Protein AF-J4KSQ1-F1 (afdb_monomer)

Structure (mmCIF, N/CA/C/O backbone):
data_AF-J4KSQ1-F1
#
_entry.id   AF-J4KSQ1-F1
#
loop_
_atom_site.group_PDB
_atom_site.id
_atom_site.type_symbol
_atom_site.label_atom_id
_atom_site.label_alt_id
_atom_site.label_comp_id
_atom_site.label_asym_id
_atom_site.label_entity_id
_atom_site.label_seq_id
_atom_site.pdbx_PDB_ins_code
_atom_site.Cartn_x
_atom_site.Cartn_y
_atom_site.Cartn_z
_atom_site.occupancy
_atom_site.B_iso_or_equiv
_atom_site.auth_seq_id
_atom_site.auth_comp_id
_atom_site.auth_asym_id
_atom_site.auth_atom_id
_atom_site.pdbx_PDB_model_num
ATOM 1 N N . MET A 1 1 ? -28.821 15.556 4.657 1.00 35.50 1 MET A N 1
ATOM 2 C CA . MET A 1 1 ? -29.021 14.139 4.273 1.00 35.50 1 MET A CA 1
ATOM 3 C C . MET A 1 1 ? -28.058 13.296 5.105 1.00 35.50 1 MET A C 1
ATOM 5 O O . MET A 1 1 ? -26.963 13.765 5.372 1.00 35.50 1 MET A O 1
ATOM 9 N N . LEU A 1 2 ? -28.521 12.180 5.668 1.00 35.31 2 LEU A N 1
ATOM 10 C CA . LEU A 1 2 ? -28.063 11.602 6.943 1.00 35.31 2 LEU A CA 1
ATOM 11 C C . LEU A 1 2 ? -26.615 11.058 6.985 1.00 35.31 2 LEU A C 1
ATOM 13 O O . LEU A 1 2 ? -26.366 9.937 6.563 1.00 35.31 2 LEU A O 1
ATOM 17 N N . LEU A 1 3 ? -25.721 11.775 7.676 1.00 42.44 3 LEU A N 1
ATOM 18 C CA . LEU A 1 3 ? -24.474 11.270 8.286 1.00 42.44 3 LEU A CA 1
ATOM 19 C C . LEU A 1 3 ? -24.761 10.379 9.522 1.00 42.44 3 LEU A C 1
ATOM 21 O O . LEU A 1 3 ? -24.215 10.589 10.604 1.00 42.44 3 LEU A O 1
ATOM 25 N N . LYS A 1 4 ? -25.682 9.413 9.422 1.00 52.22 4 LYS A N 1
ATOM 26 C CA . LYS A 1 4 ? -25.950 8.452 10.507 1.00 52.22 4 LYS A CA 1
ATOM 27 C C . LYS A 1 4 ? -25.225 7.141 10.212 1.00 52.22 4 LYS A C 1
ATOM 29 O O . LYS A 1 4 ? -25.824 6.315 9.533 1.00 52.22 4 LYS A O 1
ATOM 34 N N . LYS A 1 5 ? -24.009 6.950 10.751 1.00 56.16 5 LYS A N 1
ATOM 35 C CA . LYS A 1 5 ? -23.556 5.672 11.364 1.00 56.16 5 LYS A CA 1
ATOM 36 C C . LYS A 1 5 ? -22.081 5.582 11.758 1.00 56.16 5 LYS A C 1
ATOM 38 O O . LYS A 1 5 ? -21.766 4.707 12.558 1.00 56.16 5 LYS A O 1
ATOM 43 N N . ILE A 1 6 ? -21.209 6.498 11.341 1.00 59.78 6 ILE A N 1
ATOM 44 C CA . ILE A 1 6 ? -19.854 6.505 11.902 1.00 59.78 6 ILE A CA 1
ATOM 45 C C . ILE A 1 6 ? -19.971 6.905 13.377 1.00 59.78 6 ILE A C 1
ATOM 47 O O . ILE A 1 6 ? -20.384 8.024 13.699 1.00 59.78 6 ILE A O 1
ATOM 51 N N . ASN A 1 7 ? -19.575 6.020 14.295 1.00 73.69 7 ASN A N 1
ATOM 52 C CA . ASN A 1 7 ? -19.207 6.435 15.645 1.00 73.69 7 ASN A CA 1
ATOM 53 C C . ASN A 1 7 ? -17.901 7.235 15.534 1.00 73.69 7 ASN A C 1
ATOM 55 O O . ASN A 1 7 ? -16.810 6.720 15.764 1.00 73.69 7 ASN A O 1
ATOM 59 N N . PHE A 1 8 ? -18.025 8.482 15.076 1.00 80.38 8 PHE A N 1
ATOM 60 C CA . PHE A 1 8 ? -16.929 9.320 14.591 1.00 80.38 8 PHE A CA 1
ATOM 61 C C . PHE A 1 8 ? -15.832 9.496 15.637 1.00 80.38 8 PHE A C 1
ATOM 63 O O . PHE A 1 8 ? -14.647 9.454 15.321 1.00 80.38 8 PHE A O 1
ATOM 70 N N . LYS A 1 9 ? -16.229 9.580 16.911 1.00 88.06 9 LYS A N 1
ATOM 71 C CA . LYS A 1 9 ? -15.299 9.609 18.038 1.00 88.06 9 LYS A CA 1
ATOM 72 C C . LYS A 1 9 ? -14.427 8.353 18.080 1.00 88.06 9 LYS A C 1
ATOM 74 O O . LYS A 1 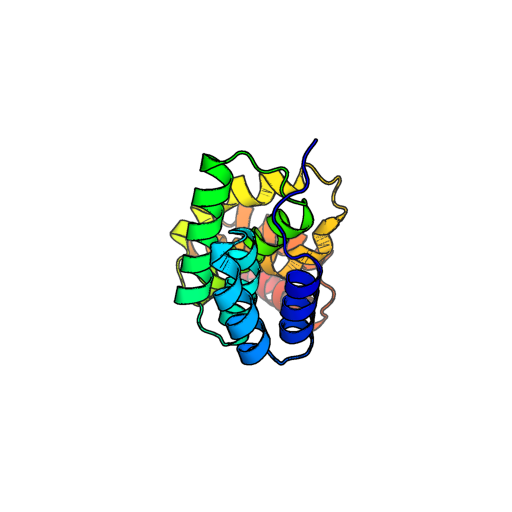9 ? -13.213 8.462 18.201 1.00 88.06 9 LYS A O 1
ATOM 79 N N . THR A 1 10 ? -15.038 7.179 17.953 1.00 91.88 10 THR A N 1
ATOM 80 C CA . THR A 1 10 ? -14.326 5.899 17.970 1.00 91.88 10 THR A CA 1
ATOM 81 C C . THR A 1 10 ? -13.504 5.669 16.706 1.00 91.88 10 THR A C 1
ATOM 83 O O . THR A 1 10 ? -12.420 5.105 16.798 1.00 91.88 10 THR A O 1
ATOM 86 N N . PHE A 1 11 ? -13.964 6.148 15.549 1.00 91.38 11 PHE A N 1
ATOM 87 C CA . PHE A 1 11 ? -13.172 6.120 14.319 1.00 91.38 11 PHE A CA 1
ATOM 88 C C . PHE A 1 11 ? -11.881 6.936 14.474 1.00 91.38 11 PHE A C 1
ATOM 90 O O . PHE A 1 11 ? -10.795 6.415 14.243 1.00 91.38 11 PHE A O 1
ATOM 97 N N . ILE A 1 12 ? -11.987 8.178 14.961 1.00 92.25 12 ILE A N 1
ATOM 98 C CA . ILE A 1 12 ? -10.826 9.043 15.232 1.00 92.25 12 ILE A CA 1
ATOM 99 C C . ILE A 1 12 ? -9.896 8.424 16.278 1.00 92.25 12 ILE A C 1
ATOM 101 O O . ILE A 1 12 ? -8.678 8.518 16.160 1.00 92.25 12 ILE A O 1
ATOM 105 N N . GLU A 1 13 ? -10.450 7.823 17.328 1.00 95.56 13 GLU A N 1
ATOM 106 C CA . GLU A 1 13 ? -9.656 7.186 18.377 1.00 95.56 13 GLU A CA 1
ATOM 107 C C . GLU A 1 13 ? -8.878 5.974 17.849 1.00 95.56 13 GLU A C 1
ATOM 109 O O . GLU A 1 13 ? -7.684 5.849 18.124 1.00 95.56 13 GLU A O 1
ATOM 114 N N . ALA A 1 14 ? -9.520 5.126 17.041 1.00 96.25 14 ALA A N 1
ATOM 1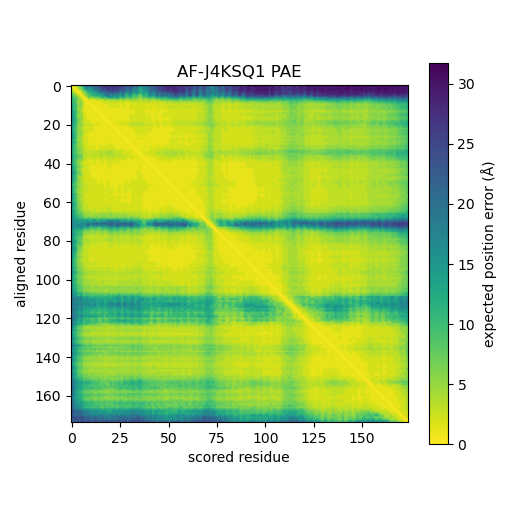15 C CA . ALA A 1 14 ? -8.865 3.993 16.395 1.00 96.25 14 ALA A CA 1
ATOM 116 C C . ALA A 1 14 ? -7.762 4.462 15.432 1.00 96.25 14 ALA A C 1
ATOM 118 O O . ALA A 1 14 ? -6.630 3.990 15.538 1.00 96.25 14 ALA A O 1
ATOM 119 N N . ASP A 1 15 ? -8.055 5.440 14.570 1.00 94.81 15 ASP A N 1
ATOM 120 C CA . ASP A 1 15 ? -7.081 6.051 13.655 1.00 94.81 15 ASP A CA 1
ATOM 121 C C . ASP A 1 15 ? -5.877 6.643 14.406 1.00 94.81 15 ASP A C 1
ATOM 123 O O . ASP A 1 15 ? -4.722 6.377 14.067 1.00 94.81 15 ASP A O 1
ATOM 127 N N . ARG A 1 16 ? -6.121 7.376 15.500 1.00 96.56 16 ARG A N 1
ATOM 128 C CA . ARG A 1 16 ? -5.055 7.930 16.346 1.00 96.56 16 ARG A CA 1
ATOM 129 C C . ARG A 1 16 ? -4.178 6.836 16.945 1.00 96.56 16 ARG A C 1
ATOM 131 O O . ARG A 1 16 ? -2.955 6.974 16.923 1.00 96.56 16 ARG A O 1
ATOM 138 N N . ASN A 1 17 ? -4.769 5.772 17.487 1.00 97.75 17 ASN A N 1
ATOM 139 C CA . ASN A 1 17 ? -4.001 4.658 18.043 1.00 97.75 17 ASN A CA 1
ATOM 140 C C . ASN A 1 17 ? -3.102 4.036 16.968 1.00 97.75 17 ASN A C 1
ATOM 142 O O . ASN A 1 17 ? -1.906 3.863 17.193 1.00 97.75 17 ASN A O 1
ATOM 146 N N . ILE A 1 18 ? -3.638 3.803 15.768 1.00 97.12 18 ILE A N 1
ATOM 147 C CA . ILE A 1 18 ? -2.873 3.255 14.644 1.00 97.12 18 ILE A CA 1
ATOM 148 C C . ILE A 1 18 ? -1.712 4.182 14.268 1.00 97.12 18 ILE A C 1
ATOM 150 O O . ILE A 1 18 ? -0.579 3.716 14.177 1.00 97.12 18 ILE A O 1
ATOM 154 N N . LYS A 1 19 ? -1.955 5.488 14.118 1.00 93.12 19 LYS A N 1
ATOM 155 C CA . LYS A 1 19 ? -0.925 6.477 13.743 1.00 93.12 19 LYS A CA 1
ATOM 156 C C . LYS A 1 19 ? 0.154 6.692 14.806 1.00 93.12 19 LYS A C 1
ATOM 158 O O . LYS A 1 19 ? 1.250 7.129 14.479 1.00 93.12 19 LYS A O 1
ATOM 163 N N . THR A 1 20 ? -0.138 6.387 16.069 1.00 96.25 20 THR A N 1
ATOM 164 C CA . THR A 1 20 ? 0.793 6.559 17.200 1.00 96.25 20 THR A CA 1
ATOM 165 C C . THR A 1 20 ? 1.509 5.265 17.602 1.00 96.25 20 THR A C 1
ATOM 167 O O . THR A 1 20 ? 2.109 5.202 18.672 1.00 96.25 20 THR A O 1
ATOM 170 N N . GLY A 1 21 ? 1.469 4.230 16.755 1.00 95.69 21 GLY A N 1
ATOM 171 C CA . GLY A 1 21 ? 2.185 2.965 16.977 1.00 95.69 21 GLY A CA 1
ATOM 172 C C . GLY A 1 21 ? 1.402 1.915 17.772 1.00 95.69 21 GLY A C 1
ATOM 173 O O . GLY A 1 21 ? 1.846 0.780 17.916 1.00 95.69 21 GLY A O 1
ATOM 174 N N . LYS A 1 22 ? 0.204 2.248 18.259 1.00 97.94 22 LYS A N 1
ATOM 175 C CA . LYS A 1 22 ? -0.676 1.340 19.009 1.00 97.94 22 LYS A CA 1
ATOM 176 C C . LYS A 1 22 ? -1.578 0.552 18.059 1.00 97.94 22 LYS A C 1
ATOM 178 O O . LYS A 1 22 ? -2.806 0.599 18.156 1.00 97.94 22 LYS A O 1
ATOM 183 N N . HIS A 1 23 ? -0.964 -0.138 17.100 1.00 97.69 23 HIS A N 1
ATOM 184 C CA . HIS A 1 23 ? -1.673 -0.772 15.986 1.00 97.69 23 HIS A CA 1
ATOM 185 C C . HIS A 1 23 ? -2.678 -1.827 16.458 1.00 97.69 23 HIS A C 1
ATOM 187 O O . HIS A 1 23 ? -3.827 -1.791 16.030 1.00 97.69 23 HIS A O 1
ATOM 193 N N . GLU A 1 24 ? -2.295 -2.692 17.401 1.00 98.38 24 GLU A N 1
ATOM 194 C CA . GLU A 1 24 ? -3.192 -3.721 17.947 1.00 98.38 24 GLU A CA 1
ATOM 195 C C . GLU A 1 24 ? -4.376 -3.123 18.724 1.00 98.38 24 GLU A C 1
ATOM 197 O O . GLU A 1 24 ? -5.515 -3.561 18.562 1.00 98.38 24 GLU A O 1
ATOM 202 N N . GLU A 1 25 ? -4.148 -2.074 19.527 1.00 98.19 25 GLU A N 1
ATOM 203 C CA . GLU A 1 25 ? -5.226 -1.376 20.250 1.00 98.19 25 GLU A CA 1
ATOM 204 C C . GLU A 1 25 ? -6.216 -0.733 19.269 1.00 98.19 25 GLU A C 1
ATOM 206 O O . GLU A 1 25 ? -7.435 -0.861 19.422 1.00 98.19 25 GLU A O 1
ATOM 211 N N . GLY A 1 26 ? -5.696 -0.051 18.245 1.00 97.94 26 GLY A N 1
ATOM 212 C CA . GLY A 1 26 ? -6.502 0.584 17.206 1.00 97.94 26 GLY A CA 1
ATOM 213 C C . GLY A 1 26 ? -7.277 -0.426 16.361 1.00 97.94 26 GLY A C 1
ATOM 214 O O . GLY A 1 26 ? -8.478 -0.248 16.154 1.00 97.94 26 GLY A O 1
ATOM 215 N N . LYS A 1 27 ? -6.634 -1.530 15.962 1.00 98.44 27 LYS A N 1
ATOM 216 C CA . LYS A 1 27 ? -7.263 -2.663 15.270 1.00 98.44 27 LYS A CA 1
ATOM 217 C C . LYS A 1 27 ? -8.396 -3.253 16.099 1.00 98.44 27 LYS A C 1
ATOM 219 O O . LYS A 1 27 ? -9.518 -3.354 15.614 1.00 98.44 27 LYS A O 1
ATOM 224 N N . ALA A 1 28 ? -8.149 -3.578 17.369 1.00 98.06 28 ALA A N 1
ATOM 225 C CA . ALA A 1 28 ? -9.168 -4.138 18.252 1.00 98.06 28 ALA A CA 1
ATOM 226 C C . ALA A 1 28 ? -10.374 -3.197 18.418 1.00 98.06 28 ALA A C 1
ATOM 228 O O . ALA A 1 28 ? -11.523 -3.653 18.458 1.00 98.06 28 ALA A O 1
ATOM 229 N N . LEU A 1 29 ? -10.130 -1.886 18.502 1.00 97.06 29 LEU A N 1
ATOM 230 C CA . 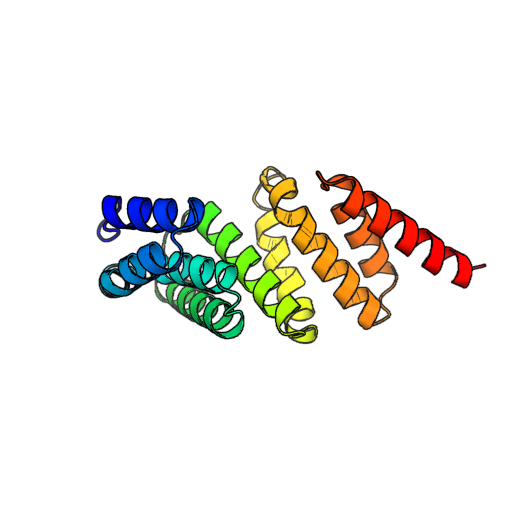LEU A 1 29 ? -11.186 -0.880 18.564 1.00 97.06 29 LEU A CA 1
ATOM 231 C C . LEU A 1 29 ? -11.979 -0.809 17.251 1.00 97.06 29 LEU A C 1
ATOM 233 O O . LEU A 1 29 ? -13.212 -0.806 17.294 1.00 97.06 29 LEU A O 1
ATOM 237 N N . ALA A 1 30 ? -11.302 -0.818 16.102 1.00 96.56 30 ALA A N 1
ATOM 238 C CA . ALA A 1 30 ? -11.934 -0.808 14.785 1.00 96.56 30 ALA A CA 1
ATOM 239 C C . ALA A 1 30 ? -12.789 -2.064 14.546 1.00 96.56 30 ALA A C 1
ATOM 241 O O . ALA A 1 30 ? -13.971 -1.952 14.218 1.00 96.56 30 ALA A O 1
ATOM 242 N N . THR A 1 31 ? -12.259 -3.255 14.837 1.00 96.94 31 THR A N 1
ATOM 243 C CA . THR A 1 31 ? -12.974 -4.534 14.688 1.00 96.94 31 THR A CA 1
ATOM 244 C C . THR A 1 31 ? -14.266 -4.576 15.500 1.00 96.94 31 THR A C 1
ATOM 246 O O . THR A 1 31 ? -15.306 -5.000 14.999 1.00 96.94 31 THR A O 1
ATOM 249 N N . LYS A 1 32 ? -14.257 -4.068 16.741 1.00 95.81 32 LYS A N 1
ATOM 250 C CA . LYS A 1 32 ? -15.469 -3.987 17.583 1.00 95.81 32 LYS A CA 1
ATOM 251 C C . LYS A 1 32 ? -16.561 -3.085 16.995 1.00 95.81 32 LYS A C 1
ATOM 253 O O . LYS A 1 32 ? -17.727 -3.225 17.380 1.00 95.81 32 LYS A O 1
ATOM 258 N N . ASN A 1 33 ? -16.195 -2.161 16.107 1.00 93.88 33 ASN A N 1
ATOM 259 C CA . ASN A 1 33 ? -17.088 -1.156 15.539 1.00 93.88 33 ASN A CA 1
ATOM 260 C C . ASN A 1 33 ? -17.450 -1.397 14.066 1.00 93.88 33 ASN A C 1
ATOM 262 O O . ASN A 1 33 ? -18.333 -0.703 13.569 1.00 93.88 33 ASN A O 1
ATOM 266 N N . LEU A 1 34 ? -16.896 -2.429 13.418 1.00 90.81 34 LEU A N 1
ATOM 267 C CA . LEU A 1 34 ? -17.294 -2.860 12.068 1.00 90.81 34 LEU A CA 1
ATOM 268 C C . LEU A 1 34 ? -18.806 -3.073 11.919 1.00 90.81 34 LEU A C 1
ATOM 270 O O . LEU A 1 34 ? -19.385 -2.739 10.896 1.00 90.81 34 LEU A O 1
ATOM 274 N N . LYS A 1 35 ? -19.475 -3.579 12.962 1.00 87.81 35 LYS A N 1
ATOM 275 C CA . LYS A 1 35 ? -20.939 -3.775 12.971 1.00 87.81 35 LYS A CA 1
ATOM 276 C C . LYS A 1 35 ? -21.751 -2.484 12.805 1.00 87.81 35 LYS A C 1
ATOM 278 O O . LYS A 1 35 ? -22.962 -2.552 12.598 1.00 87.81 35 LYS A O 1
ATOM 283 N N . TYR A 1 36 ? -21.125 -1.326 12.998 1.00 85.56 36 TYR A N 1
ATOM 284 C CA . TYR A 1 36 ? -21.777 -0.029 12.874 1.00 85.56 36 TYR A CA 1
ATOM 285 C C . TYR A 1 36 ? -21.475 0.634 11.539 1.00 85.56 36 TYR A C 1
ATOM 287 O O . TYR A 1 36 ? -22.369 1.293 11.009 1.00 85.56 36 TYR A O 1
ATOM 295 N N . ASP A 1 37 ? -20.250 0.465 11.037 1.00 86.62 37 ASP A N 1
ATOM 296 C CA . ASP A 1 37 ? -19.785 1.098 9.812 1.00 86.62 37 ASP A CA 1
ATOM 297 C C . ASP A 1 37 ? -18.637 0.307 9.167 1.00 86.62 37 ASP A C 1
ATOM 299 O O . ASP A 1 37 ? -17.622 -0.003 9.795 1.00 86.62 37 ASP A O 1
ATOM 303 N N . GLU A 1 38 ? -18.781 0.000 7.891 1.00 89.06 38 GLU A N 1
ATOM 304 C CA . GLU A 1 38 ? -17.815 -0.752 7.107 1.00 89.06 38 GLU A CA 1
ATOM 305 C C . GLU A 1 38 ? -16.565 0.077 6.755 1.00 89.06 38 GLU A C 1
ATOM 307 O O . GLU A 1 38 ? -15.538 -0.496 6.398 1.00 89.06 38 GLU A O 1
ATOM 312 N N . LEU A 1 39 ? -16.563 1.404 6.950 1.00 89.56 39 LEU A N 1
ATOM 313 C CA . LEU A 1 39 ? -15.338 2.214 6.840 1.00 89.56 39 LEU A CA 1
ATOM 314 C C . LEU A 1 39 ? -14.249 1.776 7.832 1.00 89.56 39 LEU A C 1
ATOM 316 O O . LEU A 1 39 ? -13.064 2.018 7.596 1.00 89.56 39 LEU A O 1
ATOM 320 N N . PHE A 1 40 ? -14.615 1.089 8.921 1.00 93.56 40 PHE A N 1
ATOM 321 C CA . PHE A 1 40 ? -13.641 0.507 9.846 1.00 93.56 40 PHE A CA 1
ATOM 322 C C . PHE A 1 40 ? -12.752 -0.563 9.194 1.00 93.56 40 PHE A C 1
ATOM 324 O O . PHE A 1 40 ? -11.654 -0.791 9.702 1.00 93.56 40 PHE A O 1
ATOM 331 N N . TYR A 1 41 ? -13.142 -1.155 8.057 1.00 95.81 41 TYR A N 1
ATOM 332 C CA . TYR A 1 41 ? -12.262 -2.045 7.293 1.00 95.81 41 TYR A CA 1
ATOM 333 C C . TYR A 1 41 ? -10.959 -1.353 6.878 1.00 95.81 41 TYR A C 1
ATOM 335 O O . TYR A 1 41 ? -9.901 -1.972 6.945 1.00 95.81 41 TYR A O 1
ATOM 343 N N . VAL A 1 42 ? -11.000 -0.061 6.531 1.00 95.44 42 VAL A N 1
ATOM 344 C CA . VAL A 1 42 ? -9.799 0.691 6.129 1.00 95.44 42 VAL A CA 1
ATOM 345 C C . VAL A 1 42 ? -8.840 0.874 7.309 1.00 95.44 42 VAL A C 1
ATOM 347 O O . VAL A 1 42 ? -7.634 0.696 7.154 1.00 95.44 42 VAL A O 1
ATOM 350 N N . LEU A 1 43 ? -9.359 1.152 8.512 1.00 96.25 43 LEU A N 1
ATOM 351 C CA . LEU A 1 43 ? -8.527 1.258 9.718 1.00 96.25 43 LEU A CA 1
ATOM 352 C C . LEU A 1 43 ? -7.923 -0.091 10.119 1.00 96.25 43 LEU A C 1
ATOM 354 O O . LEU A 1 43 ? -6.760 -0.151 10.512 1.00 96.25 43 LEU A O 1
ATOM 358 N N . ILE A 1 44 ? -8.688 -1.178 9.995 1.00 98.19 44 ILE A N 1
ATOM 359 C CA . ILE A 1 44 ? -8.166 -2.527 10.243 1.00 98.19 44 ILE A CA 1
ATOM 360 C C . ILE A 1 44 ? -7.050 -2.828 9.249 1.00 98.19 44 ILE A C 1
ATOM 362 O O . ILE A 1 44 ? -5.966 -3.211 9.672 1.00 98.19 44 ILE A O 1
ATOM 366 N N . ALA A 1 45 ? -7.269 -2.574 7.958 1.00 98.50 45 ALA A N 1
ATOM 367 C CA . ALA A 1 45 ? -6.262 -2.798 6.931 1.00 98.50 45 ALA A CA 1
ATOM 368 C C . ALA A 1 45 ? -4.976 -1.996 7.183 1.00 98.50 45 ALA A C 1
ATOM 370 O O . ALA A 1 45 ? -3.885 -2.548 7.079 1.00 98.50 45 ALA A O 1
ATOM 371 N N . GLN A 1 46 ? -5.089 -0.726 7.586 1.00 97.88 46 GLN A N 1
ATOM 372 C CA . GLN A 1 46 ? -3.929 0.099 7.939 1.00 97.88 46 GLN A CA 1
ATOM 373 C C . GLN A 1 46 ? -3.156 -0.477 9.132 1.00 97.88 46 GLN A C 1
ATOM 375 O O . GLN A 1 46 ? -1.925 -0.459 9.146 1.00 97.88 46 GLN A O 1
ATOM 380 N N . ALA A 1 47 ? -3.866 -0.972 10.148 1.00 98.38 47 ALA A N 1
ATOM 381 C CA . ALA A 1 47 ? -3.234 -1.600 11.299 1.00 98.38 47 ALA A CA 1
ATOM 382 C C . ALA A 1 47 ? -2.529 -2.907 10.912 1.00 98.38 47 ALA A C 1
ATOM 384 O O . ALA A 1 47 ? -1.384 -3.106 11.308 1.00 98.38 47 ALA A O 1
ATOM 385 N N . GLU A 1 48 ? -3.176 -3.761 10.113 1.00 98.69 48 GLU A N 1
ATOM 386 C CA . GLU A 1 48 ? -2.586 -5.003 9.598 1.00 98.69 48 GLU A CA 1
ATOM 387 C C . GLU A 1 48 ? -1.340 -4.724 8.751 1.00 98.69 48 GLU A C 1
ATOM 389 O O . GLU A 1 48 ? -0.320 -5.384 8.935 1.00 98.69 48 GLU A O 1
ATOM 394 N N . LEU A 1 49 ? -1.379 -3.701 7.892 1.00 98.06 49 LEU A N 1
ATOM 395 C CA . LEU A 1 49 ? -0.230 -3.271 7.095 1.00 98.06 49 LEU A CA 1
ATOM 396 C C . LEU A 1 49 ? 0.958 -2.894 7.991 1.00 98.06 49 LEU A C 1
ATOM 398 O O . LEU A 1 49 ? 2.062 -3.404 7.807 1.00 98.06 49 LEU A O 1
ATOM 402 N N . ASN A 1 50 ? 0.721 -2.071 9.018 1.00 97.12 50 ASN A N 1
ATOM 403 C CA . ASN A 1 50 ? 1.758 -1.669 9.973 1.00 97.12 50 ASN A CA 1
ATOM 404 C C . ASN A 1 50 ? 2.298 -2.854 10.795 1.00 97.12 50 ASN A C 1
ATOM 406 O O . ASN A 1 50 ? 3.462 -2.859 11.198 1.00 97.12 50 ASN A O 1
ATOM 410 N N . LEU A 1 51 ? 1.463 -3.870 11.027 1.00 97.81 51 LEU A N 1
ATOM 411 C CA . LEU A 1 51 ? 1.828 -5.132 11.677 1.00 97.81 51 LEU A CA 1
ATOM 412 C C . LEU A 1 51 ? 2.475 -6.144 10.717 1.00 97.81 51 LEU A C 1
ATOM 414 O O . LEU A 1 51 ? 2.885 -7.213 11.161 1.00 97.81 51 LEU A O 1
ATOM 418 N N . LYS A 1 52 ? 2.627 -5.798 9.431 1.00 97.94 52 LYS A N 1
ATOM 419 C CA . LYS A 1 52 ? 3.152 -6.658 8.354 1.00 97.94 52 LYS A CA 1
ATOM 420 C C . LYS A 1 52 ? 2.279 -7.876 8.030 1.00 97.94 52 LYS A C 1
ATOM 422 O O . LYS A 1 52 ? 2.742 -8.830 7.407 1.00 97.94 52 LYS A O 1
ATOM 427 N N . ASN A 1 53 ? 1.003 -7.823 8.391 1.00 98.50 53 ASN A N 1
ATOM 428 C CA . ASN A 1 53 ? -0.013 -8.811 8.040 1.00 98.50 53 ASN A CA 1
ATOM 429 C C . ASN A 1 53 ? -0.608 -8.453 6.668 1.00 98.50 53 ASN A C 1
ATOM 431 O O . ASN A 1 53 ? -1.751 -8.016 6.541 1.00 98.50 53 ASN A O 1
ATOM 435 N N . PHE A 1 54 ? 0.218 -8.541 5.622 1.00 98.44 54 PHE A N 1
ATOM 436 C CA . PHE A 1 54 ? -0.108 -8.005 4.292 1.00 98.44 54 PHE A CA 1
ATOM 437 C C . PHE A 1 54 ? -1.308 -8.696 3.638 1.00 98.44 54 PHE A C 1
ATOM 439 O O . PHE A 1 54 ? -2.077 -8.066 2.912 1.00 98.44 54 PHE A O 1
ATOM 446 N N . LYS A 1 55 ? -1.494 -9.991 3.911 1.00 98.62 55 LYS A N 1
ATOM 447 C CA . LYS A 1 55 ? -2.638 -10.748 3.400 1.00 98.62 55 LYS A CA 1
ATOM 448 C C . LYS A 1 55 ? -3.939 -10.230 4.008 1.00 98.62 55 LYS A C 1
ATOM 450 O O . LYS A 1 55 ? -4.885 -9.936 3.282 1.00 98.62 55 LYS A O 1
ATOM 455 N N . GLU A 1 56 ? -3.958 -10.054 5.320 1.00 98.69 56 GLU A N 1
ATOM 456 C CA . GLU A 1 56 ? -5.093 -9.542 6.076 1.00 98.69 56 GLU A CA 1
ATOM 457 C C . GLU A 1 56 ? -5.379 -8.080 5.709 1.00 98.69 56 GLU A C 1
ATOM 459 O O . GLU A 1 56 ? -6.540 -7.696 5.557 1.00 98.69 56 GLU A O 1
ATOM 464 N N . ALA A 1 57 ? -4.340 -7.266 5.502 1.00 98.69 57 ALA A N 1
ATOM 465 C CA . ALA A 1 57 ? -4.484 -5.897 5.015 1.00 98.69 57 ALA A CA 1
ATOM 466 C C . ALA A 1 57 ? -5.200 -5.863 3.654 1.00 98.69 57 ALA A C 1
ATOM 468 O O . ALA A 1 57 ? -6.218 -5.180 3.508 1.00 98.69 57 ALA A O 1
ATOM 469 N N . ARG A 1 58 ? -4.738 -6.674 2.691 1.00 98.31 58 ARG A N 1
ATOM 470 C CA . ARG A 1 58 ? -5.369 -6.830 1.371 1.00 98.31 58 ARG A CA 1
ATOM 471 C C . ARG A 1 58 ? -6.831 -7.266 1.483 1.00 98.31 58 ARG A C 1
ATOM 473 O O . ARG A 1 58 ? -7.701 -6.648 0.873 1.00 98.31 58 ARG A O 1
ATOM 480 N N . GLU A 1 59 ? -7.113 -8.313 2.257 1.00 98.31 59 GLU A N 1
ATOM 481 C CA . GLU A 1 59 ? -8.469 -8.856 2.426 1.00 98.31 59 GLU A CA 1
ATOM 482 C C . GLU A 1 59 ? -9.438 -7.823 3.017 1.00 98.31 59 GLU A C 1
ATOM 484 O O . GLU A 1 59 ? -10.569 -7.692 2.544 1.00 98.31 59 GLU A O 1
ATOM 489 N N . ASN A 1 60 ? -8.999 -7.029 3.998 1.00 98.31 60 ASN A N 1
ATOM 490 C CA . ASN A 1 60 ? -9.829 -5.967 4.566 1.00 98.31 60 ASN A CA 1
ATOM 491 C C . ASN A 1 60 ? -10.125 -4.846 3.556 1.00 98.31 60 ASN A C 1
ATOM 493 O O . ASN A 1 60 ? -11.257 -4.361 3.521 1.00 98.31 60 ASN A O 1
ATOM 497 N N . ILE A 1 61 ? -9.173 -4.465 2.694 1.00 97.19 61 ILE A N 1
ATOM 498 C CA . ILE A 1 61 ? -9.462 -3.493 1.626 1.00 97.19 61 ILE A CA 1
ATOM 499 C C . ILE A 1 61 ? -10.445 -4.062 0.598 1.00 97.19 61 ILE A C 1
ATOM 501 O O . ILE A 1 61 ? -11.363 -3.353 0.188 1.00 97.19 61 ILE A O 1
ATOM 505 N N . LEU A 1 62 ? -10.329 -5.338 0.226 1.00 95.50 62 LEU A N 1
ATOM 506 C CA . LEU A 1 62 ? -11.299 -5.969 -0.676 1.00 95.50 62 LEU A CA 1
ATOM 507 C C . LEU A 1 62 ? -12.717 -5.967 -0.082 1.00 95.50 62 LEU A C 1
ATOM 509 O O . LEU A 1 62 ? -13.671 -5.624 -0.781 1.00 95.50 62 LEU A O 1
ATOM 513 N N . ASN A 1 63 ? -12.855 -6.248 1.218 1.00 94.75 63 ASN A N 1
ATOM 514 C CA . ASN A 1 63 ? -14.142 -6.151 1.917 1.00 94.75 63 ASN A CA 1
ATOM 515 C C . ASN A 1 63 ? -14.708 -4.721 1.896 1.00 94.75 63 ASN A C 1
ATOM 517 O O . ASN A 1 63 ? -15.903 -4.524 1.664 1.00 94.75 63 ASN A O 1
ATOM 521 N N . TYR A 1 64 ? -13.854 -3.714 2.094 1.00 92.88 64 TYR A N 1
ATOM 522 C CA . TYR A 1 64 ? -14.240 -2.310 1.972 1.00 92.88 64 TYR A CA 1
ATOM 523 C C . TYR A 1 64 ? -14.701 -1.948 0.549 1.00 92.88 64 TYR A C 1
ATOM 525 O O . TYR A 1 64 ? -15.717 -1.271 0.390 1.00 92.88 64 TYR A O 1
ATOM 533 N N . ILE A 1 65 ? -13.999 -2.410 -0.488 1.00 89.81 65 ILE A N 1
ATOM 534 C CA . ILE A 1 65 ? -14.350 -2.139 -1.890 1.00 89.81 65 ILE A CA 1
ATOM 535 C C . ILE A 1 65 ? -15.725 -2.731 -2.233 1.00 89.81 65 ILE A C 1
ATOM 537 O O . ILE A 1 65 ? -16.550 -2.055 -2.852 1.00 89.81 65 ILE A O 1
ATOM 541 N N . GLU A 1 66 ? -16.006 -3.962 -1.807 1.00 89.44 66 GLU A N 1
ATOM 542 C CA . GLU A 1 66 ? -17.319 -4.595 -1.998 1.00 89.44 66 GLU A CA 1
ATOM 543 C C . GLU A 1 66 ? -18.441 -3.825 -1.278 1.00 89.44 66 GLU A C 1
ATOM 545 O O . GLU A 1 66 ? -19.527 -3.599 -1.830 1.00 89.44 66 GLU A O 1
ATOM 550 N N . TYR A 1 67 ? -18.166 -3.321 -0.072 1.00 84.50 67 TYR A N 1
ATOM 551 C CA . TYR A 1 67 ? -19.073 -2.406 0.618 1.00 84.50 67 TYR A CA 1
ATOM 552 C C . TYR A 1 67 ? -19.308 -1.110 -0.179 1.00 84.50 67 TYR A C 1
ATOM 554 O O . TYR A 1 67 ? -20.460 -0.732 -0.416 1.00 84.50 67 TYR A O 1
ATOM 562 N N . ALA A 1 68 ? -18.243 -0.450 -0.639 1.00 82.12 68 ALA A N 1
ATOM 563 C CA . ALA A 1 68 ? -18.331 0.819 -1.356 1.00 82.12 68 ALA A CA 1
ATOM 564 C C . ALA A 1 68 ? -19.152 0.691 -2.652 1.00 82.12 68 ALA A C 1
ATOM 566 O O . ALA A 1 68 ? -20.026 1.522 -2.915 1.00 82.12 68 ALA A O 1
ATOM 567 N N . LYS A 1 69 ? -18.957 -0.394 -3.412 1.00 80.06 69 LYS A N 1
ATOM 568 C CA . LYS A 1 69 ? -19.742 -0.695 -4.622 1.00 80.06 69 LYS A CA 1
ATOM 569 C C . LYS A 1 69 ? -21.228 -0.912 -4.325 1.00 80.06 69 LYS A C 1
ATOM 571 O O . LYS A 1 69 ? -22.080 -0.460 -5.085 1.00 80.06 69 LYS A O 1
ATOM 576 N N . SER A 1 70 ? -21.556 -1.608 -3.235 1.00 75.38 70 SER A N 1
ATOM 577 C CA . SER A 1 70 ? -22.935 -2.033 -2.947 1.00 75.38 70 SER A CA 1
ATOM 578 C C . SER A 1 70 ? -23.815 -0.957 -2.301 1.00 75.38 70 SER A C 1
ATOM 580 O O . SER A 1 70 ? -25.044 -1.074 -2.335 1.00 75.38 70 SER A O 1
ATOM 582 N N . LYS A 1 71 ? -23.225 0.083 -1.696 1.00 65.56 71 LYS A N 1
ATOM 583 C CA . LYS A 1 71 ? -23.964 1.081 -0.897 1.00 65.56 71 LYS A CA 1
ATOM 584 C C . LYS A 1 71 ? -23.908 2.513 -1.419 1.00 65.56 71 LYS A C 1
ATOM 586 O O . LYS A 1 71 ? -24.594 3.358 -0.848 1.00 65.56 71 LYS A O 1
ATOM 591 N N . ASN A 1 72 ? -23.140 2.777 -2.481 1.00 57.59 72 ASN A N 1
ATOM 592 C CA . ASN A 1 72 ? -22.843 4.123 -2.983 1.00 57.59 72 ASN A CA 1
ATOM 593 C C . ASN A 1 72 ? -22.602 5.153 -1.850 1.00 57.59 72 ASN A C 1
ATOM 595 O O . ASN A 1 72 ? -23.309 6.165 -1.771 1.00 57.59 72 ASN A O 1
ATOM 599 N N . PRO A 1 73 ? -21.696 4.874 -0.891 1.00 63.00 73 PRO A N 1
ATOM 600 C CA . PRO A 1 73 ? -21.463 5.801 0.201 1.00 63.00 73 PRO A CA 1
ATOM 601 C C . PRO A 1 73 ? -20.760 7.060 -0.320 1.00 63.00 73 PRO A C 1
ATOM 603 O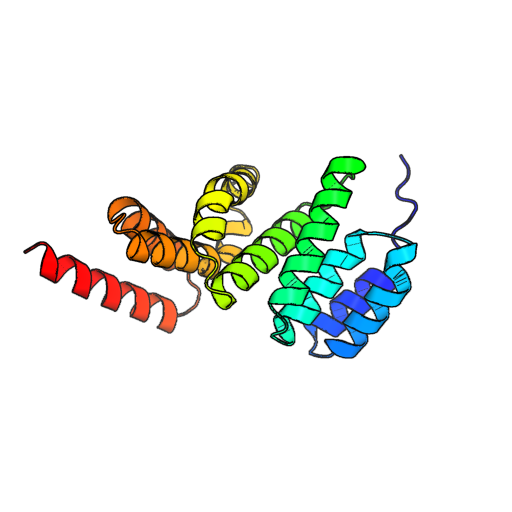 O . PRO A 1 73 ? -19.861 6.978 -1.153 1.00 63.00 73 PRO A O 1
ATOM 606 N N . ASN A 1 74 ? -21.115 8.228 0.230 1.00 66.69 74 ASN A N 1
ATOM 607 C CA . ASN A 1 74 ? -20.269 9.423 0.151 1.00 66.69 74 ASN A CA 1
ATOM 608 C C . ASN A 1 74 ? -19.007 9.166 0.990 1.00 66.69 74 ASN A C 1
ATOM 610 O O . ASN A 1 74 ? -18.918 9.595 2.143 1.00 66.69 74 ASN A O 1
ATOM 614 N N . VAL A 1 75 ? -18.074 8.391 0.442 1.00 71.50 75 VAL A N 1
ATOM 615 C CA . VAL A 1 75 ? -16.786 8.113 1.070 1.00 71.50 75 VAL A CA 1
ATOM 616 C C . VAL A 1 75 ? -15.937 9.384 0.987 1.00 71.50 75 VAL A C 1
ATOM 618 O O . VAL A 1 75 ? -15.801 9.943 -0.103 1.00 71.50 75 VAL A O 1
ATOM 621 N N . PRO A 1 76 ? -15.342 9.842 2.103 1.00 76.75 76 PRO A N 1
ATOM 622 C CA . PRO A 1 76 ? -14.324 10.881 2.055 1.00 76.75 76 PRO A CA 1
ATOM 623 C C . PRO A 1 76 ? -13.186 10.489 1.110 1.00 76.75 76 PRO A C 1
ATOM 625 O O . PRO A 1 76 ? -12.702 9.355 1.139 1.00 76.75 76 PRO A O 1
ATOM 628 N N . PHE A 1 77 ? -12.743 11.435 0.291 1.00 76.88 77 PHE A N 1
ATOM 629 C CA . PHE A 1 77 ? -11.723 11.206 -0.728 1.00 76.88 77 PHE A CA 1
ATOM 630 C C . PHE A 1 77 ? -10.424 10.627 -0.141 1.00 76.88 77 PHE A C 1
ATOM 632 O O . PHE A 1 77 ? -9.842 9.689 -0.687 1.00 76.88 77 PHE A O 1
ATOM 639 N N . GLU A 1 78 ? -10.027 11.099 1.041 1.00 78.88 78 GLU A N 1
ATOM 640 C CA . GLU A 1 78 ? -8.836 10.653 1.766 1.00 78.88 78 GLU A CA 1
ATOM 641 C C . GLU A 1 78 ? -8.892 9.171 2.155 1.00 78.88 78 GLU A C 1
ATOM 643 O O . GLU A 1 78 ? -7.862 8.495 2.178 1.00 78.88 78 GLU A O 1
ATOM 648 N N . ILE A 1 79 ? -10.087 8.647 2.446 1.00 84.50 79 ILE A N 1
ATOM 649 C CA . ILE A 1 79 ? -10.284 7.223 2.746 1.00 84.50 79 ILE A CA 1
ATOM 650 C C . ILE A 1 79 ? -10.113 6.392 1.474 1.00 84.50 79 ILE A C 1
ATOM 652 O O . ILE A 1 79 ? -9.476 5.340 1.523 1.00 84.50 79 ILE A O 1
ATOM 656 N N . GLY A 1 80 ? -10.609 6.888 0.336 1.00 84.62 80 GLY A N 1
ATOM 657 C CA . GLY A 1 80 ? -10.365 6.290 -0.978 1.00 84.62 80 GLY A CA 1
ATOM 658 C C . GLY A 1 80 ? -8.871 6.186 -1.282 1.00 84.62 80 GLY A C 1
ATOM 659 O O . GLY A 1 80 ? -8.366 5.082 -1.489 1.00 84.62 80 GLY A O 1
ATOM 660 N N . ILE A 1 81 ? -8.144 7.303 -1.189 1.00 83.81 81 ILE A N 1
ATOM 661 C CA . ILE A 1 81 ? -6.686 7.342 -1.390 1.00 83.81 81 ILE A CA 1
ATOM 662 C C . ILE A 1 81 ? -5.961 6.372 -0.458 1.00 83.81 81 ILE A C 1
ATOM 664 O O . ILE A 1 81 ? -5.154 5.558 -0.903 1.00 83.81 81 ILE A O 1
ATOM 668 N N . THR A 1 82 ? -6.270 6.433 0.836 1.00 87.50 82 THR A N 1
ATOM 669 C CA . THR A 1 82 ? -5.609 5.601 1.845 1.00 87.50 82 THR A CA 1
ATOM 670 C C . THR A 1 82 ? -5.847 4.117 1.563 1.00 87.50 82 THR A C 1
ATOM 672 O O . THR A 1 82 ? -4.912 3.321 1.611 1.00 87.50 82 THR A O 1
ATOM 675 N N . SER A 1 83 ? -7.077 3.741 1.198 1.00 91.69 83 SER A N 1
ATOM 676 C CA . SER A 1 83 ? -7.409 2.361 0.837 1.00 91.69 83 SER A CA 1
ATOM 677 C C . SER A 1 83 ? -6.626 1.867 -0.384 1.00 91.69 83 SER A C 1
ATOM 679 O O . SER A 1 83 ? -6.121 0.745 -0.366 1.00 91.69 83 SER A O 1
ATOM 681 N N . ALA A 1 84 ? -6.452 2.715 -1.403 1.00 91.00 84 ALA A N 1
ATOM 682 C CA . ALA A 1 84 ? -5.700 2.387 -2.609 1.00 91.00 84 ALA A CA 1
ATOM 683 C C . ALA A 1 84 ? -4.201 2.193 -2.322 1.00 91.00 84 ALA A C 1
ATOM 685 O O . ALA A 1 84 ? -3.605 1.236 -2.815 1.00 91.00 84 ALA A O 1
ATOM 686 N N . ILE A 1 85 ? -3.606 3.052 -1.484 1.00 91.69 85 ILE A N 1
ATOM 687 C CA . ILE A 1 85 ? -2.202 2.928 -1.061 1.00 91.69 85 ILE A CA 1
ATOM 688 C C . ILE A 1 85 ? -1.990 1.633 -0.271 1.00 91.69 85 ILE A C 1
ATOM 690 O O . ILE A 1 85 ? -1.090 0.865 -0.607 1.00 91.69 85 ILE A O 1
ATOM 694 N N . ILE A 1 86 ? -2.839 1.355 0.729 1.00 95.12 86 ILE A N 1
ATOM 695 C CA . ILE A 1 86 ? -2.743 0.126 1.535 1.00 95.12 86 ILE A CA 1
ATOM 696 C C . ILE A 1 86 ? -2.855 -1.110 0.644 1.00 95.12 86 ILE A C 1
ATOM 698 O O . ILE A 1 86 ? -2.096 -2.065 0.818 1.00 95.12 86 ILE A O 1
ATOM 702 N N . TYR A 1 87 ? -3.792 -1.103 -0.308 1.00 95.94 87 TYR A N 1
ATOM 703 C CA . TYR A 1 87 ? -3.975 -2.211 -1.237 1.00 95.94 87 TYR A CA 1
ATOM 704 C C . TYR A 1 87 ? -2.723 -2.440 -2.079 1.00 95.94 87 TYR A C 1
ATOM 706 O O . TYR A 1 87 ? -2.181 -3.542 -2.067 1.00 95.94 87 TYR A O 1
ATOM 714 N N . LEU A 1 88 ? -2.220 -1.392 -2.737 1.00 95.38 88 LEU A N 1
ATOM 715 C CA . LEU A 1 88 ? -1.030 -1.470 -3.580 1.00 95.38 88 LEU A CA 1
ATOM 716 C C . LEU A 1 88 ? 0.201 -1.949 -2.801 1.00 95.38 88 LEU A C 1
ATOM 718 O O . LEU A 1 88 ? 0.914 -2.838 -3.266 1.00 95.38 88 LEU A O 1
ATOM 722 N N . GLU A 1 89 ? 0.438 -1.400 -1.608 1.00 95.50 89 GLU A N 1
ATOM 723 C CA . GLU A 1 89 ? 1.559 -1.820 -0.764 1.00 95.50 89 GLU A CA 1
ATOM 724 C C . GLU A 1 89 ? 1.415 -3.288 -0.345 1.00 95.50 89 GLU A C 1
ATOM 726 O O . GLU A 1 89 ? 2.374 -4.055 -0.436 1.00 95.50 89 GLU A O 1
ATOM 731 N N . SER A 1 90 ? 0.205 -3.718 0.021 1.00 97.81 90 SER A N 1
ATOM 732 C CA . SER A 1 90 ? -0.069 -5.118 0.363 1.00 97.81 90 SER A CA 1
ATOM 733 C C . SER A 1 90 ? 0.197 -6.054 -0.818 1.00 97.81 90 SER A C 1
ATOM 735 O O . SER A 1 90 ? 0.844 -7.087 -0.644 1.00 97.81 90 SER A O 1
ATOM 737 N N . LEU A 1 91 ? -0.245 -5.696 -2.029 1.00 97.00 91 LEU A N 1
ATOM 738 C CA . LEU A 1 91 ? 0.033 -6.476 -3.238 1.00 97.00 91 LEU A CA 1
ATOM 739 C C . LEU A 1 91 ? 1.536 -6.579 -3.512 1.00 97.00 91 LEU A C 1
ATOM 741 O O . LEU A 1 91 ? 2.029 -7.659 -3.842 1.00 97.00 91 LEU A O 1
ATOM 745 N N . TYR A 1 92 ? 2.269 -5.476 -3.344 1.00 95.00 92 TYR A N 1
ATOM 746 C CA . TYR A 1 92 ? 3.705 -5.432 -3.604 1.00 95.00 92 TYR A CA 1
ATOM 747 C C . TYR A 1 92 ? 4.469 -6.339 -2.639 1.00 95.00 92 TYR A C 1
ATOM 749 O O . TYR A 1 92 ? 5.280 -7.157 -3.073 1.00 95.00 92 TYR A O 1
ATOM 757 N 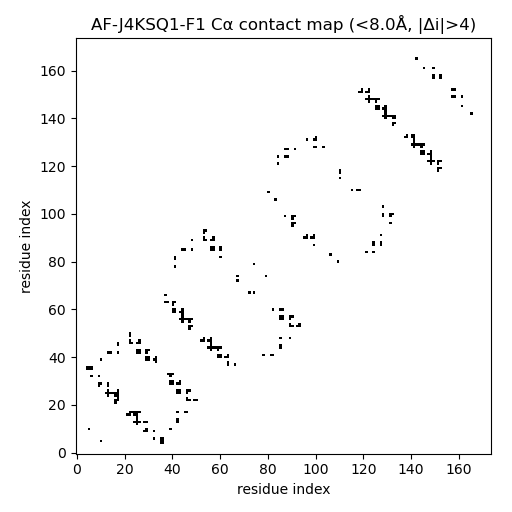N . GLN A 1 93 ? 4.160 -6.259 -1.342 1.00 95.81 93 GLN A N 1
ATOM 758 C CA . GLN A 1 93 ? 4.782 -7.106 -0.317 1.00 95.81 93 GLN A CA 1
ATOM 759 C C . GLN A 1 93 ? 4.453 -8.594 -0.507 1.00 95.81 93 GLN A C 1
ATOM 761 O O . GLN A 1 93 ? 5.268 -9.457 -0.187 1.00 95.81 93 GLN A O 1
ATOM 766 N N . LEU A 1 94 ? 3.286 -8.906 -1.077 1.00 96.81 94 LEU A N 1
ATOM 767 C CA . LEU A 1 94 ? 2.877 -10.268 -1.436 1.00 96.81 94 LEU A CA 1
ATOM 768 C C . LEU A 1 94 ? 3.400 -10.725 -2.807 1.00 96.81 94 LEU A C 1
ATOM 770 O O . LEU A 1 94 ? 3.126 -11.853 -3.211 1.00 96.81 94 LEU A O 1
ATOM 774 N N . SER A 1 95 ? 4.155 -9.883 -3.519 1.00 95.19 95 SER A N 1
ATOM 775 C CA . SER A 1 95 ? 4.655 -10.154 -4.876 1.00 95.19 95 SER A CA 1
ATOM 776 C C . SER A 1 95 ? 3.549 -10.456 -5.904 1.00 95.19 95 SER A C 1
ATOM 778 O O . SER A 1 95 ? 3.772 -11.179 -6.874 1.00 95.19 95 SER A O 1
ATOM 780 N N . LEU A 1 96 ? 2.351 -9.892 -5.721 1.00 95.50 96 LEU A N 1
ATOM 781 C CA . LEU A 1 96 ? 1.202 -10.049 -6.623 1.00 95.50 96 LEU A CA 1
ATOM 782 C C . LEU A 1 96 ? 1.281 -9.041 -7.782 1.00 95.50 96 LEU A C 1
ATOM 784 O O . LEU A 1 96 ? 0.430 -8.168 -7.938 1.00 95.50 96 LEU A O 1
ATOM 788 N N . TYR A 1 97 ? 2.345 -9.130 -8.582 1.00 92.56 97 TYR A N 1
ATOM 789 C CA . TYR A 1 97 ? 2.679 -8.126 -9.601 1.00 92.56 97 TYR A CA 1
ATOM 790 C C . TYR A 1 97 ? 1.664 -8.025 -10.744 1.00 92.56 97 TYR A C 1
ATOM 792 O O . TYR A 1 97 ? 1.490 -6.945 -11.307 1.00 92.56 97 TYR A O 1
ATOM 800 N N . ASP A 1 98 ? 0.976 -9.116 -11.077 1.00 92.81 98 ASP A N 1
ATOM 801 C CA . ASP A 1 98 ? -0.091 -9.074 -12.079 1.00 92.81 98 ASP A CA 1
ATOM 802 C C . ASP A 1 98 ? -1.297 -8.278 -11.585 1.00 92.81 98 ASP A C 1
ATOM 804 O O . ASP A 1 98 ? -1.758 -7.389 -12.294 1.00 92.81 98 ASP A O 1
ATOM 808 N N . GLU A 1 99 ? -1.713 -8.482 -10.332 1.00 94.94 99 GLU A N 1
ATOM 809 C CA . GLU A 1 99 ? -2.782 -7.682 -9.723 1.00 94.94 99 GLU A CA 1
ATOM 810 C C . GLU A 1 99 ? -2.401 -6.201 -9.606 1.00 94.94 99 GLU A C 1
ATOM 812 O O . GLU A 1 99 ? -3.263 -5.336 -9.733 1.00 94.94 99 GLU A O 1
ATOM 817 N N . ILE A 1 100 ? -1.117 -5.887 -9.387 1.00 94.69 100 ILE A N 1
ATOM 818 C CA . ILE A 1 100 ? -0.644 -4.495 -9.395 1.00 94.69 100 ILE A CA 1
ATOM 819 C C . ILE A 1 100 ? -0.812 -3.885 -10.782 1.00 94.69 100 ILE A C 1
ATOM 821 O O . ILE A 1 100 ? -1.352 -2.790 -10.894 1.00 94.69 100 ILE A O 1
ATOM 825 N N . ALA A 1 101 ? -0.370 -4.583 -11.830 1.00 92.00 101 ALA A N 1
ATOM 826 C CA . ALA A 1 101 ? -0.507 -4.090 -13.196 1.00 92.00 101 ALA A CA 1
ATOM 827 C C . ALA A 1 101 ? -1.982 -3.865 -13.570 1.00 92.00 101 ALA A C 1
ATOM 829 O O . ALA A 1 101 ? -2.312 -2.829 -14.136 1.00 92.00 101 ALA A O 1
ATOM 830 N N . ASP A 1 102 ? -2.876 -4.778 -13.184 1.00 93.06 102 ASP A N 1
ATOM 831 C CA . ASP A 1 102 ? -4.316 -4.633 -13.431 1.00 93.06 102 ASP A CA 1
ATOM 832 C C . ASP A 1 102 ? -4.934 -3.463 -12.641 1.00 93.06 102 ASP A C 1
ATOM 834 O O . ASP A 1 102 ? -5.896 -2.834 -13.091 1.00 93.06 102 ASP A O 1
ATOM 838 N N . PHE A 1 103 ? -4.384 -3.150 -11.464 1.00 91.88 103 PHE A N 1
ATOM 839 C CA . PHE A 1 103 ? -4.862 -2.072 -10.598 1.00 91.88 103 PHE A CA 1
ATOM 840 C C . PHE A 1 103 ? -4.407 -0.671 -11.040 1.00 91.88 103 PHE A C 1
ATOM 842 O O . PHE A 1 103 ? -5.040 0.313 -10.656 1.00 91.88 103 PHE A O 1
ATOM 849 N N . GLU A 1 104 ? -3.356 -0.566 -11.859 1.00 91.31 104 GLU A N 1
ATOM 850 C CA . GLU A 1 104 ? -2.742 0.692 -12.317 1.00 91.31 104 GLU A CA 1
ATOM 851 C C . GLU A 1 104 ? -3.775 1.729 -12.765 1.00 91.31 104 GLU A C 1
ATOM 853 O O . GLU A 1 104 ? -3.848 2.827 -12.211 1.00 91.31 104 GLU A O 1
ATOM 858 N N . LYS A 1 105 ? -4.615 1.372 -13.741 1.00 88.44 105 LYS A N 1
ATOM 859 C CA . LYS A 1 105 ? -5.590 2.304 -14.309 1.00 88.44 105 LYS A CA 1
ATOM 860 C C . LYS A 1 105 ? -6.541 2.843 -13.241 1.00 88.44 105 LYS A C 1
ATOM 862 O O . LYS A 1 105 ? -6.734 4.051 -13.142 1.00 88.44 105 LYS A O 1
ATOM 867 N N . SER A 1 106 ? -7.106 1.957 -12.423 1.00 85.75 106 SER A N 1
ATOM 868 C CA . SER A 1 106 ? -8.030 2.353 -11.359 1.00 85.75 106 SER A CA 1
ATOM 869 C C . SER A 1 106 ? -7.347 3.182 -10.277 1.00 85.75 106 SER A C 1
ATOM 871 O O . SER A 1 106 ? -7.981 4.059 -9.703 1.00 85.75 106 SER A O 1
ATOM 873 N N . PHE A 1 107 ? -6.066 2.944 -10.005 1.00 85.88 107 PHE A N 1
ATOM 874 C CA . PHE A 1 107 ? -5.294 3.745 -9.063 1.00 85.88 107 PHE A CA 1
ATOM 875 C C . PHE A 1 107 ? -5.125 5.194 -9.547 1.00 85.88 107 PHE A C 1
ATOM 877 O O . PHE A 1 107 ? -5.344 6.130 -8.777 1.00 85.88 107 PHE A O 1
ATOM 884 N N . PHE A 1 108 ? -4.787 5.387 -10.825 1.00 79.88 108 PHE A N 1
ATOM 885 C CA . PHE A 1 108 ? -4.554 6.717 -11.400 1.00 79.88 108 PHE A CA 1
ATOM 886 C C . PHE A 1 108 ? -5.833 7.476 -11.764 1.00 79.88 108 PHE A C 1
ATOM 888 O O . PHE A 1 108 ? -5.835 8.702 -11.676 1.00 79.88 108 PHE A O 1
ATOM 895 N N . GLU A 1 109 ? -6.947 6.791 -12.047 1.00 77.94 109 GLU A N 1
ATOM 896 C CA . GLU A 1 109 ? -8.263 7.438 -12.198 1.00 77.94 109 GLU A CA 1
ATOM 897 C C . GLU A 1 109 ? -8.627 8.295 -10.968 1.00 77.94 109 GLU A C 1
ATOM 899 O O . GLU A 1 109 ? -9.246 9.348 -11.106 1.00 77.94 109 GLU A O 1
ATOM 904 N N . TYR A 1 110 ? -8.186 7.908 -9.764 1.00 64.62 110 TYR A N 1
ATOM 905 C CA . TYR A 1 110 ? -8.362 8.718 -8.553 1.00 64.62 110 TYR A CA 1
ATOM 906 C C . TYR A 1 110 ? -7.441 9.949 -8.491 1.00 64.62 110 TYR A C 1
ATOM 908 O O . TYR A 1 110 ? -7.796 10.938 -7.846 1.00 64.62 110 TYR A O 1
ATOM 916 N N . LEU A 1 111 ? -6.279 9.927 -9.148 1.00 65.25 111 LEU A N 1
ATOM 917 C CA . LEU A 1 111 ? -5.305 11.027 -9.137 1.00 65.25 111 LEU A CA 1
ATOM 918 C C . LEU A 1 111 ? -5.686 12.152 -10.086 1.00 65.25 111 LEU A C 1
ATOM 920 O O . LEU A 1 111 ? -5.612 13.320 -9.701 1.00 65.25 111 LEU A O 1
ATOM 924 N N . ASP A 1 112 ? -6.191 11.802 -11.266 1.00 65.94 112 ASP A N 1
ATOM 925 C CA . ASP A 1 112 ? -6.642 12.776 -12.265 1.00 65.94 112 ASP A CA 1
ATOM 926 C C . ASP A 1 112 ? -7.810 13.639 -11.758 1.00 65.94 112 ASP A C 1
ATOM 928 O O . ASP A 1 112 ? -8.042 14.738 -12.253 1.00 65.94 112 ASP A O 1
ATOM 932 N N . THR A 1 113 ? -8.522 13.180 -10.724 1.00 66.88 113 THR A N 1
ATOM 933 C CA . THR A 1 113 ? -9.637 13.917 -10.109 1.00 66.88 113 THR A CA 1
ATOM 934 C C . THR A 1 113 ? -9.229 14.916 -9.019 1.00 66.88 113 THR A C 1
ATOM 936 O O . THR A 1 113 ? -10.104 15.617 -8.510 1.00 66.88 113 THR A O 1
ATOM 939 N N . ASN A 1 114 ? -7.943 15.003 -8.641 1.00 65.81 114 ASN A N 1
ATOM 940 C CA . ASN A 1 114 ? -7.491 15.826 -7.504 1.00 65.81 114 ASN A CA 1
ATOM 941 C C . ASN A 1 114 ? -6.515 16.967 -7.843 1.00 65.81 114 ASN A C 1
ATOM 943 O O . ASN A 1 114 ? -5.931 17.546 -6.926 1.00 65.81 114 ASN A O 1
ATOM 947 N N . ASP A 1 115 ? -6.316 17.278 -9.127 1.00 67.50 115 ASP A N 1
ATOM 948 C CA . ASP A 1 115 ? -5.383 18.311 -9.614 1.00 67.50 115 ASP A CA 1
ATOM 949 C C . ASP A 1 115 ? -3.928 18.149 -9.112 1.00 67.50 115 ASP A C 1
ATOM 951 O O . ASP A 1 115 ? -3.150 19.103 -9.049 1.00 67.50 115 ASP A O 1
ATOM 955 N N . GLY A 1 116 ? -3.532 16.928 -8.745 1.00 66.06 116 GLY A N 1
ATOM 956 C CA . GLY A 1 116 ? -2.192 16.597 -8.264 1.00 66.06 116 GLY A CA 1
ATOM 957 C C . GLY A 1 116 ? -1.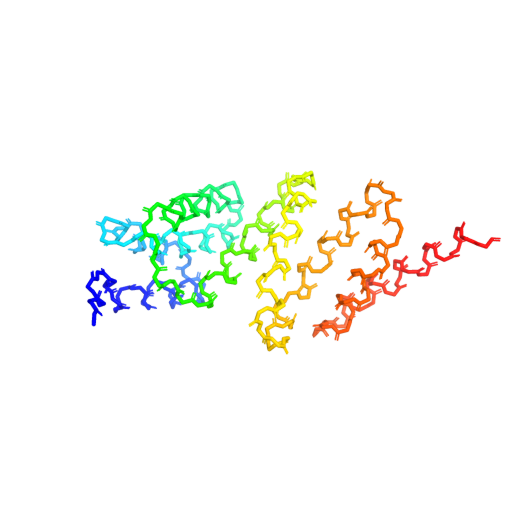909 16.967 -6.805 1.00 66.06 116 GLY A C 1
ATOM 958 O O . GLY A 1 116 ? -0.764 16.828 -6.370 1.00 66.06 116 GLY A O 1
ATOM 959 N N . ILE A 1 117 ? -2.916 17.397 -6.033 1.00 69.00 117 ILE A N 1
ATOM 960 C CA . ILE A 1 117 ? -2.782 17.829 -4.626 1.00 69.00 117 ILE A CA 1
ATOM 961 C C . ILE A 1 117 ? -2.177 16.733 -3.739 1.00 69.00 117 ILE A C 1
ATOM 963 O O . ILE A 1 117 ? -1.471 17.029 -2.777 1.00 69.00 117 ILE A O 1
ATOM 967 N N . TYR A 1 118 ? -2.429 15.465 -4.064 1.00 70.00 118 TYR A N 1
ATOM 968 C CA . TYR A 1 118 ? -1.991 14.334 -3.248 1.00 70.00 118 TYR A CA 1
ATOM 969 C C . TYR A 1 118 ? -0.821 13.556 -3.859 1.00 70.00 118 TYR A C 1
ATOM 971 O O . TYR A 1 118 ? -0.447 12.529 -3.302 1.00 70.00 118 TYR A O 1
ATOM 979 N N . ASN A 1 119 ? -0.217 14.025 -4.959 1.00 70.06 119 ASN A N 1
ATOM 980 C CA . ASN A 1 119 ? 0.820 13.281 -5.693 1.00 70.06 119 ASN A CA 1
ATOM 981 C C . ASN A 1 119 ? 2.023 12.871 -4.827 1.00 70.06 119 ASN A C 1
ATOM 983 O O . ASN A 1 119 ? 2.565 11.782 -5.013 1.00 70.06 119 ASN A O 1
ATOM 987 N N . ASP A 1 120 ? 2.373 13.682 -3.829 1.00 68.25 120 ASP A N 1
ATOM 988 C CA . ASP A 1 120 ? 3.457 13.388 -2.884 1.00 68.25 120 ASP A CA 1
ATOM 989 C C . ASP A 1 120 ? 3.174 12.159 -2.003 1.00 68.25 120 ASP A C 1
ATOM 991 O O . ASP A 1 120 ? 4.106 11.477 -1.578 1.00 68.25 120 ASP A O 1
ATOM 995 N N . LEU A 1 121 ? 1.900 11.825 -1.756 1.00 72.25 121 LEU A N 1
ATOM 996 C CA . LEU A 1 121 ? 1.511 10.626 -0.997 1.00 72.25 121 LEU A CA 1
ATOM 997 C C . LEU A 1 121 ? 1.754 9.326 -1.776 1.00 72.25 121 LEU A C 1
ATOM 999 O O . LEU A 1 121 ? 1.691 8.243 -1.197 1.00 72.25 121 LEU A O 1
ATOM 1003 N N . PHE A 1 122 ? 2.036 9.425 -3.076 1.00 78.19 122 PHE A N 1
ATOM 1004 C CA . PHE A 1 122 ? 2.130 8.293 -3.993 1.00 78.19 122 PHE A CA 1
ATOM 1005 C C . PHE A 1 122 ? 3.548 8.036 -4.501 1.00 78.19 122 PHE A C 1
ATOM 1007 O O . PHE A 1 122 ? 3.731 7.219 -5.401 1.00 78.19 122 PHE A O 1
ATOM 1014 N N . ASN A 1 123 ? 4.573 8.677 -3.934 1.00 78.12 123 ASN A N 1
ATOM 1015 C CA . ASN A 1 123 ? 5.967 8.457 -4.339 1.00 78.12 123 ASN A CA 1
ATOM 1016 C C . ASN A 1 123 ? 6.363 6.963 -4.310 1.00 78.12 123 ASN A C 1
ATOM 1018 O O . ASN A 1 123 ? 6.964 6.452 -5.256 1.00 78.12 123 ASN A O 1
ATOM 1022 N N . ASN A 1 124 ? 5.968 6.239 -3.259 1.00 85.38 124 ASN A N 1
ATOM 1023 C CA . ASN A 1 124 ? 6.188 4.800 -3.134 1.00 85.38 124 ASN A CA 1
ATOM 1024 C C . ASN A 1 124 ? 5.327 4.008 -4.119 1.00 85.38 124 ASN A C 1
ATOM 1026 O O . ASN A 1 124 ? 5.802 3.031 -4.688 1.00 85.38 124 ASN A O 1
ATOM 1030 N N . SER A 1 125 ? 4.096 4.452 -4.370 1.00 90.50 125 SER A N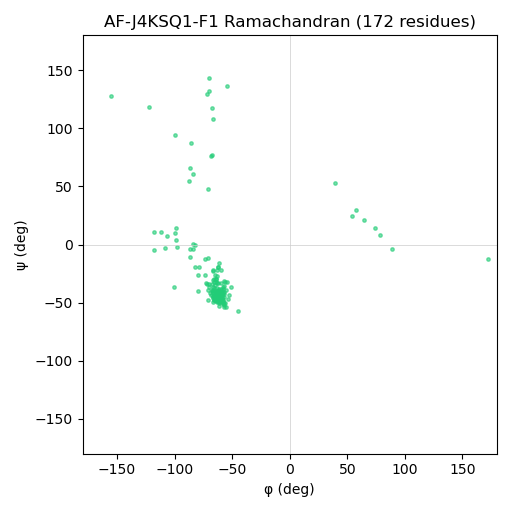 1
ATOM 1031 C CA . SER A 1 125 ? 3.199 3.828 -5.341 1.00 90.50 125 SER A CA 1
ATOM 1032 C C . SER A 1 125 ? 3.776 3.874 -6.754 1.00 90.50 125 SER A C 1
ATOM 1034 O O . SER A 1 125 ? 3.851 2.840 -7.413 1.00 90.50 125 SER A O 1
ATOM 1036 N N . TYR A 1 126 ? 4.270 5.038 -7.187 1.00 91.75 126 TYR A N 1
ATOM 1037 C CA . TYR A 1 126 ? 4.980 5.186 -8.457 1.00 91.75 126 TYR A CA 1
ATOM 1038 C C . TYR A 1 126 ? 6.193 4.256 -8.536 1.00 91.75 126 TYR A C 1
ATOM 1040 O O . TYR A 1 126 ? 6.398 3.593 -9.551 1.00 91.75 126 TYR A O 1
ATOM 1048 N N . LEU A 1 127 ? 6.967 4.142 -7.453 1.00 92.25 127 LEU A N 1
ATOM 1049 C CA . LEU A 1 127 ? 8.099 3.221 -7.412 1.00 92.25 127 LEU A CA 1
ATOM 1050 C C . LEU A 1 127 ? 7.660 1.751 -7.542 1.00 92.25 127 LEU A C 1
ATOM 1052 O O . LEU A 1 127 ? 8.310 0.986 -8.252 1.00 92.25 127 LEU A O 1
ATOM 1056 N N . TYR A 1 128 ? 6.558 1.345 -6.908 1.00 93.56 128 TYR A N 1
ATOM 1057 C CA . TYR A 1 128 ? 6.028 -0.016 -7.037 1.00 93.56 128 TYR A CA 1
ATOM 1058 C C . TYR A 1 128 ? 5.580 -0.324 -8.465 1.00 93.56 128 TYR A C 1
ATOM 1060 O O . TYR A 1 128 ? 5.962 -1.369 -8.994 1.00 93.56 128 TYR A O 1
ATOM 1068 N N . PHE A 1 129 ? 4.856 0.589 -9.119 1.00 94.69 129 PHE A N 1
ATOM 1069 C CA . PHE A 1 129 ? 4.492 0.428 -10.529 1.00 94.69 129 PHE A CA 1
ATOM 1070 C C . PHE A 1 129 ? 5.732 0.325 -11.419 1.00 94.69 129 PHE A C 1
ATOM 1072 O O . PHE A 1 129 ? 5.826 -0.609 -12.214 1.00 94.69 129 PHE A O 1
ATOM 1079 N N . ALA A 1 130 ? 6.725 1.200 -11.232 1.00 94.06 130 ALA A N 1
ATOM 1080 C CA . ALA A 1 130 ? 7.979 1.139 -11.981 1.00 94.06 130 ALA A CA 1
ATOM 1081 C C . ALA A 1 130 ? 8.652 -0.240 -11.897 1.00 94.06 130 ALA A C 1
ATOM 1083 O O . ALA A 1 130 ? 9.050 -0.798 -12.916 1.00 94.06 130 ALA A O 1
ATOM 1084 N N . LEU A 1 131 ? 8.758 -0.808 -10.692 1.00 92.00 131 LEU A N 1
ATOM 1085 C CA . LEU A 1 131 ? 9.393 -2.111 -10.480 1.00 92.00 131 LEU A CA 1
ATOM 1086 C C . LEU A 1 131 ? 8.568 -3.271 -11.056 1.00 92.00 131 LEU A C 1
ATOM 1088 O O . LEU A 1 131 ? 9.138 -4.236 -11.566 1.00 92.00 131 LEU A O 1
ATOM 1092 N N . VAL A 1 132 ? 7.238 -3.175 -11.024 1.00 94.12 132 VAL A N 1
ATOM 1093 C CA . VAL A 1 132 ? 6.351 -4.159 -11.662 1.00 94.12 132 VAL A CA 1
ATOM 1094 C C . VAL A 1 132 ? 6.513 -4.144 -13.179 1.00 94.12 132 VAL A C 1
ATOM 1096 O O . VAL A 1 132 ? 6.702 -5.203 -13.779 1.00 94.12 132 VAL A O 1
ATOM 1099 N N . PHE A 1 133 ? 6.500 -2.969 -13.808 1.00 92.75 133 PHE A N 1
ATOM 1100 C CA . PHE A 1 133 ? 6.680 -2.854 -15.257 1.00 92.75 133 PHE A CA 1
ATOM 1101 C C . PHE A 1 133 ? 8.085 -3.249 -15.704 1.00 92.75 133 PHE A C 1
ATOM 1103 O O . PHE A 1 133 ? 8.231 -3.908 -16.736 1.00 92.75 133 PHE A O 1
ATOM 1110 N N . ALA A 1 134 ? 9.100 -2.978 -14.883 1.00 90.75 134 ALA A N 1
ATOM 1111 C CA . ALA A 1 134 ? 10.455 -3.454 -15.124 1.00 90.75 134 ALA A CA 1
ATOM 1112 C C . ALA A 1 134 ? 10.517 -4.982 -15.180 1.00 90.75 134 ALA A C 1
ATOM 1114 O O . ALA A 1 134 ? 11.100 -5.545 -16.106 1.00 90.75 134 ALA A O 1
ATOM 1115 N N . ASN A 1 135 ? 9.867 -5.660 -14.228 1.00 86.62 135 ASN A N 1
ATOM 1116 C CA . ASN A 1 135 ? 9.784 -7.121 -14.205 1.00 86.62 135 ASN A CA 1
ATOM 1117 C C . ASN A 1 135 ? 9.038 -7.689 -15.422 1.00 86.62 135 ASN A C 1
ATOM 1119 O O . ASN A 1 135 ? 9.316 -8.812 -15.839 1.00 86.62 135 ASN A O 1
ATOM 1123 N N . LYS A 1 136 ? 8.117 -6.919 -16.010 1.00 89.00 136 LYS A N 1
ATOM 1124 C CA . LYS A 1 136 ? 7.402 -7.280 -17.244 1.00 89.00 136 LYS A CA 1
ATOM 1125 C C . LYS A 1 136 ? 8.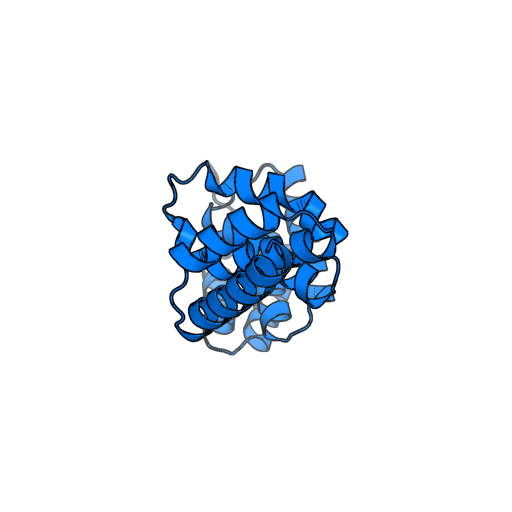174 -6.937 -18.525 1.00 89.00 136 LYS A C 1
ATOM 1127 O O . LYS A 1 136 ? 7.713 -7.274 -19.611 1.00 89.00 136 LYS A O 1
ATOM 1132 N N . GLY A 1 137 ? 9.338 -6.292 -18.420 1.00 88.12 137 GLY A N 1
ATOM 1133 C CA . GLY A 1 137 ? 10.122 -5.831 -19.569 1.00 88.12 137 GLY A CA 1
ATOM 1134 C C . GLY A 1 137 ? 9.541 -4.596 -20.268 1.00 88.12 137 GLY A C 1
ATOM 1135 O O . GLY A 1 137 ? 9.959 -4.271 -21.378 1.00 88.12 137 GLY A O 1
ATOM 1136 N N . ASP A 1 138 ? 8.594 -3.895 -19.641 1.00 91.06 138 ASP A N 1
ATOM 1137 C CA . ASP A 1 138 ? 8.003 -2.671 -20.178 1.00 91.06 138 ASP A CA 1
ATOM 1138 C C . ASP A 1 138 ? 8.857 -1.455 -19.797 1.00 91.06 138 ASP A C 1
ATOM 1140 O O . ASP A 1 138 ? 8.671 -0.803 -18.765 1.00 91.06 138 ASP A O 1
ATOM 1144 N N . ILE A 1 139 ? 9.848 -1.172 -20.641 1.00 88.75 139 ILE A N 1
ATOM 1145 C CA . ILE A 1 139 ? 10.856 -0.133 -20.399 1.00 88.75 139 ILE A CA 1
ATOM 1146 C C . ILE A 1 139 ? 10.231 1.270 -20.379 1.00 88.75 139 ILE A C 1
ATOM 1148 O O . ILE A 1 139 ? 10.669 2.119 -19.601 1.00 88.75 139 ILE A O 1
ATOM 1152 N N . PHE A 1 140 ? 9.203 1.527 -21.194 1.00 89.19 140 PHE A N 1
ATOM 1153 C CA . PHE A 1 140 ? 8.593 2.855 -21.284 1.00 89.19 140 PHE A CA 1
ATOM 1154 C C . PHE A 1 140 ? 7.805 3.194 -20.020 1.00 89.19 140 PHE A C 1
ATOM 1156 O O . PHE A 1 140 ? 8.033 4.259 -19.438 1.00 89.19 140 PHE A O 1
ATOM 1163 N N . ASN A 1 141 ? 6.954 2.278 -19.549 1.00 92.31 141 ASN A N 1
ATOM 1164 C CA . ASN A 1 141 ? 6.225 2.476 -18.296 1.00 92.31 141 ASN A CA 1
ATOM 1165 C C . ASN A 1 141 ? 7.171 2.487 -17.092 1.00 92.31 141 ASN A C 1
ATOM 1167 O O . ASN A 1 141 ? 7.019 3.319 -16.198 1.00 92.31 141 ASN A O 1
ATOM 1171 N N . THR A 1 142 ? 8.220 1.659 -17.105 1.00 93.00 142 THR A N 1
ATOM 1172 C CA . THR A 1 142 ? 9.282 1.716 -16.087 1.00 93.00 142 THR A CA 1
ATOM 1173 C C . THR A 1 142 ? 9.892 3.115 -15.997 1.00 93.00 142 THR A C 1
ATOM 1175 O O . THR A 1 142 ? 9.922 3.712 -14.921 1.00 93.00 142 THR A O 1
ATOM 1178 N N . ALA A 1 143 ? 10.353 3.671 -17.121 1.00 91.56 143 ALA A N 1
ATOM 1179 C CA . ALA A 1 143 ? 10.990 4.985 -17.154 1.00 91.56 143 ALA A CA 1
ATOM 1180 C C . ALA A 1 143 ? 10.029 6.108 -16.734 1.00 91.56 143 ALA A C 1
ATOM 1182 O O . ALA A 1 143 ? 10.409 6.992 -15.962 1.00 91.56 143 ALA A O 1
ATOM 1183 N N . TYR A 1 144 ? 8.780 6.055 -17.205 1.00 91.81 144 TYR A N 1
ATOM 1184 C CA . TYR A 1 144 ? 7.743 7.009 -16.824 1.00 91.81 144 TYR A CA 1
ATOM 1185 C C . TYR A 1 144 ? 7.534 7.028 -15.304 1.00 91.81 144 TYR A C 1
ATOM 1187 O O . TYR A 1 144 ? 7.622 8.090 -14.680 1.00 91.81 144 TYR A O 1
ATOM 1195 N N . TYR A 1 145 ? 7.323 5.862 -14.695 1.00 92.81 145 TYR A N 1
ATOM 1196 C CA . TYR A 1 145 ? 7.025 5.771 -13.270 1.00 92.81 145 TYR A CA 1
ATOM 1197 C C . TYR A 1 145 ? 8.224 6.052 -12.368 1.00 92.81 145 TYR A C 1
ATOM 1199 O O . TYR A 1 145 ? 8.049 6.671 -11.318 1.00 92.81 145 TYR A O 1
ATOM 1207 N N . LEU A 1 146 ? 9.445 5.706 -12.783 1.00 93.81 146 LEU A N 1
ATOM 1208 C CA . LEU A 1 146 ? 10.655 6.127 -12.069 1.00 93.81 146 LEU A CA 1
ATOM 1209 C C . LEU A 1 146 ? 10.792 7.649 -12.036 1.00 93.81 146 LEU A C 1
ATOM 1211 O O . LEU A 1 146 ? 11.145 8.202 -10.997 1.00 93.81 146 LEU A O 1
ATOM 1215 N N . ASN A 1 147 ? 10.473 8.335 -13.137 1.00 91.75 147 ASN A N 1
ATOM 1216 C CA . ASN A 1 147 ? 10.502 9.795 -13.179 1.00 91.75 147 ASN A CA 1
ATOM 1217 C C . ASN A 1 147 ? 9.460 10.407 -12.225 1.00 91.75 147 ASN A C 1
ATOM 1219 O O . ASN A 1 147 ? 9.786 11.319 -11.465 1.00 91.75 147 ASN A O 1
ATOM 1223 N N . GLN A 1 148 ? 8.231 9.875 -12.190 1.00 90.88 148 GLN A N 1
ATOM 1224 C CA . GLN A 1 148 ? 7.223 10.334 -11.222 1.00 90.88 148 GLN A CA 1
ATOM 1225 C C . GLN A 1 148 ? 7.664 10.074 -9.775 1.00 90.88 148 GLN A C 1
ATOM 1227 O O . GLN A 1 148 ? 7.602 10.978 -8.941 1.00 90.88 148 GLN A O 1
ATOM 1232 N N . ALA A 1 149 ? 8.180 8.876 -9.481 1.00 91.88 149 ALA A N 1
ATOM 1233 C CA . ALA A 1 149 ? 8.704 8.537 -8.160 1.00 91.88 149 ALA A CA 1
ATOM 1234 C C . ALA A 1 149 ? 9.851 9.472 -7.742 1.00 91.88 149 ALA A C 1
ATOM 1236 O O . ALA A 1 149 ? 9.902 9.902 -6.592 1.00 91.88 149 ALA A O 1
ATOM 1237 N N . TYR A 1 150 ? 10.744 9.831 -8.669 1.00 91.69 150 TYR A N 1
ATOM 1238 C CA . TYR A 1 150 ? 11.842 10.764 -8.418 1.00 91.69 150 TYR A CA 1
ATOM 1239 C C . TYR A 1 150 ? 11.328 12.178 -8.131 1.00 91.69 150 TYR A C 1
ATOM 1241 O O . TYR A 1 150 ? 11.712 12.782 -7.127 1.00 91.69 150 TYR A O 1
ATOM 1249 N N . LYS A 1 151 ? 10.431 12.686 -8.987 1.00 88.94 151 LYS A N 1
ATOM 1250 C CA . LYS A 1 151 ? 9.842 14.029 -8.893 1.00 88.94 151 LYS A CA 1
ATOM 1251 C C . LYS A 1 151 ? 9.148 14.265 -7.551 1.00 88.94 151 LYS A C 1
ATOM 1253 O O . LYS A 1 151 ? 9.284 15.348 -6.992 1.00 88.94 151 LYS A O 1
ATOM 1258 N N . TYR A 1 152 ? 8.424 13.262 -7.057 1.00 87.12 152 TYR A N 1
ATOM 1259 C CA . TYR A 1 152 ? 7.624 13.346 -5.831 1.00 87.12 152 TYR A CA 1
ATOM 1260 C C . TYR A 1 152 ? 8.319 12.748 -4.596 1.00 87.12 152 TYR A C 1
ATOM 1262 O O . TYR A 1 152 ? 7.739 12.690 -3.513 1.00 87.12 152 TYR A O 1
ATOM 1270 N N . SER A 1 153 ? 9.568 12.289 -4.721 1.00 86.31 153 SER A N 1
ATOM 1271 C CA . SER A 1 153 ? 10.313 11.734 -3.591 1.00 86.31 153 SER A CA 1
ATOM 1272 C C . SER A 1 153 ? 10.699 12.818 -2.583 1.00 86.31 153 SER A C 1
ATOM 1274 O O . SER A 1 153 ? 11.324 13.821 -2.924 1.00 86.31 153 SER A O 1
ATOM 1276 N N . ASN A 1 154 ? 10.448 12.546 -1.302 1.00 84.44 154 ASN A N 1
ATOM 1277 C CA . ASN A 1 154 ? 10.991 13.312 -0.176 1.00 84.44 154 ASN A CA 1
ATOM 1278 C C . ASN A 1 154 ? 12.215 12.631 0.474 1.00 84.44 154 ASN A C 1
ATOM 1280 O O . ASN A 1 154 ? 12.659 13.040 1.545 1.00 84.44 154 ASN A O 1
ATOM 1284 N N . SER A 1 155 ? 12.764 11.581 -0.150 1.00 86.88 155 SER A N 1
ATOM 1285 C CA . SER A 1 155 ? 13.855 10.759 0.384 1.00 86.88 155 SER A CA 1
ATOM 1286 C C . SER A 1 155 ? 15.060 10.748 -0.556 1.00 86.88 155 SER A C 1
ATOM 1288 O O . SER A 1 155 ? 14.983 10.238 -1.677 1.00 86.88 155 SER A O 1
ATOM 1290 N N . ASP A 1 156 ? 16.206 11.239 -0.074 1.00 91.06 156 ASP A N 1
ATOM 1291 C CA . ASP A 1 156 ? 17.470 11.202 -0.827 1.00 91.06 156 ASP A CA 1
ATOM 1292 C C . ASP A 1 156 ? 17.869 9.774 -1.199 1.00 91.06 156 ASP A C 1
ATOM 1294 O O . ASP A 1 156 ? 18.278 9.522 -2.325 1.00 91.06 156 ASP A O 1
ATOM 1298 N N . ARG A 1 157 ? 17.644 8.810 -0.297 1.00 89.88 157 ARG A N 1
ATOM 1299 C CA . ARG A 1 157 ? 17.908 7.389 -0.572 1.00 89.88 157 ARG A CA 1
ATOM 1300 C C . ARG A 1 157 ? 17.033 6.840 -1.694 1.00 89.88 157 ARG A C 1
ATOM 1302 O O . ARG A 1 157 ? 17.485 6.006 -2.469 1.00 89.88 157 ARG A O 1
ATOM 1309 N N . GLN A 1 158 ? 15.775 7.277 -1.768 1.00 88.69 158 GLN A N 1
ATOM 1310 C CA . GLN A 1 158 ? 14.876 6.865 -2.847 1.00 88.69 158 GLN A CA 1
ATOM 1311 C C . GLN A 1 158 ? 15.321 7.473 -4.181 1.00 88.69 158 GLN A C 1
ATOM 1313 O O . GLN A 1 158 ? 15.336 6.763 -5.180 1.00 88.69 158 GLN A O 1
ATOM 1318 N N . ARG A 1 159 ? 15.738 8.748 -4.195 1.00 93.19 159 ARG A N 1
ATOM 1319 C CA . ARG A 1 159 ? 16.313 9.382 -5.393 1.00 93.19 159 ARG A CA 1
ATOM 1320 C C . ARG A 1 159 ? 17.585 8.672 -5.856 1.00 93.19 159 ARG A C 1
ATOM 1322 O O . ARG A 1 159 ? 17.661 8.276 -7.010 1.00 93.19 159 ARG A O 1
ATOM 1329 N N . GLU A 1 160 ? 18.512 8.406 -4.938 1.00 94.69 160 GLU A N 1
ATOM 1330 C CA . GLU A 1 160 ? 19.759 7.687 -5.223 1.00 94.69 160 GLU A CA 1
ATOM 1331 C C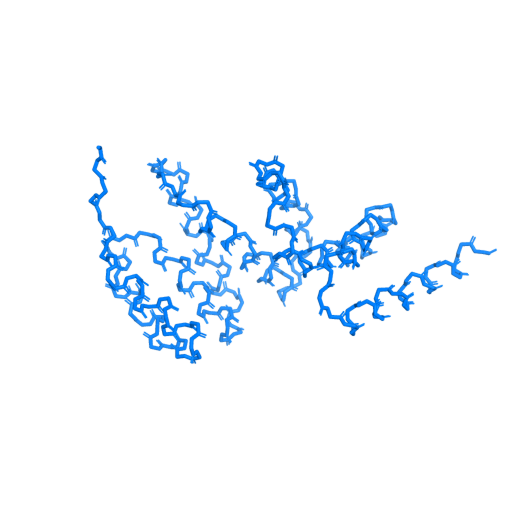 . GLU A 1 160 ? 19.500 6.272 -5.766 1.00 94.69 160 GLU A C 1
ATOM 1333 O O . GLU A 1 160 ? 20.162 5.827 -6.705 1.00 94.69 160 GLU A O 1
ATOM 1338 N N . PHE A 1 161 ? 18.522 5.551 -5.209 1.00 92.56 161 PHE A N 1
ATOM 1339 C CA . PHE A 1 161 ? 18.102 4.259 -5.753 1.00 92.56 161 PHE A CA 1
ATOM 1340 C C . PHE A 1 161 ? 17.650 4.387 -7.215 1.00 92.56 161 PHE A C 1
ATOM 1342 O O . PHE A 1 161 ? 18.084 3.600 -8.058 1.00 92.56 161 PHE A O 1
ATOM 1349 N N . ILE A 1 162 ? 16.803 5.377 -7.513 1.00 93.69 162 ILE A N 1
ATOM 1350 C CA . ILE A 1 162 ? 16.272 5.608 -8.860 1.00 93.69 162 ILE A CA 1
ATOM 1351 C C . ILE A 1 162 ? 17.402 5.978 -9.830 1.00 93.69 162 ILE A C 1
ATOM 1353 O O . ILE A 1 162 ? 17.490 5.376 -10.899 1.00 93.69 162 ILE A O 1
ATOM 1357 N N . ASP A 1 163 ? 18.306 6.882 -9.448 1.00 93.50 163 ASP A N 1
ATOM 1358 C CA . ASP A 1 163 ? 19.446 7.286 -10.280 1.00 93.50 163 ASP A CA 1
ATOM 1359 C C . ASP A 1 163 ? 20.337 6.090 -10.634 1.00 93.50 163 ASP A C 1
ATOM 1361 O O . ASP A 1 163 ? 20.663 5.861 -11.803 1.00 93.50 163 ASP A O 1
ATOM 1365 N N . ASN A 1 164 ? 20.675 5.269 -9.636 1.00 91.75 164 ASN A N 1
ATOM 1366 C CA . ASN A 1 164 ? 21.461 4.052 -9.838 1.00 91.75 164 ASN A CA 1
ATOM 1367 C C . ASN A 1 164 ? 20.753 3.056 -10.768 1.00 91.75 164 ASN A C 1
ATOM 1369 O O . ASN A 1 164 ? 21.396 2.398 -11.591 1.00 91.75 164 ASN A O 1
ATOM 1373 N N . TYR A 1 165 ? 19.432 2.930 -10.649 1.00 90.19 165 TYR A N 1
ATOM 1374 C CA . TYR A 1 165 ? 18.639 2.059 -11.506 1.00 90.19 165 TYR A CA 1
ATOM 1375 C C . TYR A 1 165 ? 18.633 2.552 -12.964 1.00 90.19 165 TYR A C 1
ATOM 1377 O O . TYR A 1 165 ? 18.903 1.773 -13.883 1.00 90.19 165 TYR A O 1
ATOM 1385 N N . VAL A 1 166 ? 18.419 3.853 -13.183 1.00 88.06 166 VAL A N 1
ATOM 1386 C CA . VAL A 1 166 ? 18.433 4.482 -14.515 1.00 88.06 166 VAL A CA 1
ATOM 1387 C C . VAL A 1 166 ? 19.806 4.360 -15.182 1.00 88.06 166 VAL A C 1
ATOM 1389 O O . VAL A 1 166 ? 19.879 4.028 -16.369 1.00 88.06 166 VAL A O 1
ATOM 1392 N N . GLN A 1 167 ? 20.898 4.564 -14.438 1.00 87.88 167 GLN A N 1
ATOM 1393 C CA . GLN A 1 167 ? 22.261 4.397 -14.959 1.00 87.88 167 GLN A CA 1
ATOM 1394 C C . GLN A 1 167 ? 22.516 2.967 -15.447 1.00 87.88 167 GLN A C 1
ATOM 1396 O O . GLN A 1 167 ? 23.065 2.774 -16.534 1.00 87.88 167 GLN A O 1
ATOM 1401 N N . ARG A 1 168 ? 22.068 1.961 -14.683 1.00 85.06 168 ARG A N 1
ATOM 1402 C CA . ARG A 1 168 ? 22.192 0.550 -15.076 1.00 85.06 168 ARG A CA 1
ATOM 1403 C C . ARG A 1 168 ? 21.436 0.267 -16.366 1.00 85.06 168 ARG A C 1
ATOM 1405 O O . ARG A 1 168 ? 22.038 -0.273 -17.286 1.00 85.06 168 ARG A O 1
ATOM 1412 N N . ILE A 1 169 ? 20.169 0.669 -16.477 1.00 81.69 169 ILE A N 1
ATOM 1413 C CA . ILE A 1 169 ? 19.390 0.444 -17.708 1.00 81.69 169 ILE A CA 1
ATOM 1414 C C . ILE A 1 169 ? 20.025 1.149 -18.908 1.00 81.69 169 ILE A C 1
ATOM 1416 O O . ILE A 1 169 ? 20.164 0.545 -19.967 1.00 81.69 169 ILE A O 1
ATOM 1420 N N . SER A 1 170 ? 20.455 2.399 -18.735 1.00 79.00 170 SER A N 1
ATOM 1421 C CA . SER A 1 170 ? 21.061 3.184 -19.817 1.00 79.00 170 SER A CA 1
ATOM 1422 C C . SER A 1 170 ? 22.321 2.522 -20.379 1.00 79.00 170 SER A C 1
ATOM 1424 O O . SER A 1 170 ? 22.554 2.594 -21.580 1.00 79.00 170 SER A O 1
ATOM 1426 N N . SER A 1 171 ? 23.098 1.826 -19.540 1.00 76.38 171 SER A N 1
ATOM 1427 C CA . SER A 1 171 ? 24.284 1.081 -19.985 1.00 76.38 171 SER A CA 1
ATOM 1428 C C . SER A 1 171 ? 23.972 -0.121 -20.886 1.00 76.38 171 SER A C 1
ATOM 1430 O O . SER A 1 171 ? 24.835 -0.530 -21.651 1.00 76.38 171 SER A O 1
ATOM 1432 N N . TYR A 1 172 ? 22.750 -0.666 -20.836 1.00 69.88 172 TYR A N 1
ATOM 1433 C CA . TYR A 1 172 ? 22.308 -1.758 -21.716 1.00 69.88 172 TYR A CA 1
ATOM 1434 C C . TYR A 1 172 ? 21.747 -1.271 -23.060 1.00 69.88 172 TYR A C 1
ATOM 1436 O O . TYR A 1 172 ? 21.494 -2.087 -23.943 1.00 69.88 172 TYR A O 1
ATOM 1444 N N . LEU A 1 173 ? 21.509 0.037 -23.204 1.00 69.88 173 LEU A N 1
ATOM 1445 C CA . LEU A 1 173 ? 21.008 0.663 -24.433 1.00 69.88 173 LEU A CA 1
ATOM 1446 C C . LEU A 1 173 ? 22.130 1.284 -25.288 1.00 69.88 173 LEU A C 1
ATOM 1448 O O . LEU A 1 173 ? 21.840 1.841 -26.346 1.00 69.88 173 LEU A O 1
ATOM 1452 N N . GLN A 1 174 ? 23.378 1.218 -24.813 1.00 59.31 174 GLN A N 1
ATOM 1453 C CA . GLN A 1 174 ? 24.595 1.639 -25.518 1.00 59.31 174 GLN A CA 1
ATOM 1454 C C . GLN A 1 174 ? 25.221 0.460 -26.261 1.00 59.31 174 GLN A C 1
ATOM 1456 O O . GLN A 1 174 ? 25.719 0.696 -27.384 1.00 59.31 174 GLN A O 1
#

Solvent-accessible surface area (backbone atoms only — not comparable to full-atom values): 9354 Å² total; per-residue (Å²): 133,85,89,79,49,71,60,55,69,58,52,53,51,19,49,49,29,35,76,71,72,37,24,68,64,12,26,55,51,22,62,75,40,37,91,58,30,60,72,30,26,48,52,32,14,53,20,26,46,77,70,66,37,31,68,59,14,33,52,26,37,51,54,32,50,57,48,47,73,75,63,70,62,91,69,58,66,69,57,54,54,49,41,52,50,52,36,54,52,19,33,57,78,69,66,39,49,67,62,50,63,69,42,47,64,68,58,47,60,60,45,76,74,51,86,58,76,61,50,62,82,36,20,66,55,29,42,51,53,14,54,44,29,47,77,71,67,37,61,66,59,16,53,54,23,44,50,51,17,48,74,36,46,93,41,71,69,59,40,51,51,49,54,56,50,52,54,55,55,53,64,75,77,110

Foldseek 3Di:
DDPPFPPVVLLVVLQVCLVVVVLVVSLVSLVVRCVRPLLSLLSNLSSCVSVVVLVSSQVSLVSSVVVCVVPVDPDDLVSVLSSLVSNLSSCLSVVVLVVLVVCVVVNCVSCVVPVNPCLLVCLVVLVSQLVSCVVVVNVVSNVVSLVSSLVSDPDPVSVVVSVVVVVVVVVVVD

Mean predicted aligned error: 5.84 Å

Secondary structure (DSSP, 8-state):
----S--HHHHHHHHHHHHTT-HHHHHHHHHHHTTT-TTHHHHHHHHHHHTT-HHHHHHHHHHHHHHHHHH-----HHHHHHHHHHHHHHHHHTT-HHHHHHHHHHHHHTTTTTTTTTGGGGHHHHHHHHHHHHHTT-HHHHHHHHHHHHHT---HHHHHHHHHHHHHHHHT--

Organism: NCBI:txid1123867

Sequence (174 aa):
MLLKKINFKTFIEADRNIKTGKHEEGKALATKNLKYDELFYVLIAQAELNLKNFKEARENILNYIEYAKSKNPNVPFEIGITSAIIYLESLYQLSLYDEIADFEKSFFEYLDTNDGIYNDLFNNSYLYFALVFANKGDIFNTAYYLNQAYKYSNSDRQREFIDNYVQRISSYLQ

Radius of gyration: 17.78 Å; Cα contacts (8 Å, |Δi|>4): 179; chains: 1; bounding box: 54×29×46 Å

pLDDT: mean 87.15, std 12.43, range [35.31, 98.69]

Nearest PDB structures (foldseek):
  8glv-assembly1_Le  TM=7.028E-01  e=8.758E-03  Chlamydomonas reinhardtii
  8rsv-assembly1_A  TM=6.649E-01  e=2.669E-01  Bacillus phage phi3T
  8rsv-assembly2_B  TM=6.355E-01  e=1.991E-01  Bacillus phage phi3T
  5tqb-assembly1_B  TM=5.847E-01  e=1.164E-01  Thermochaetoides thermophila DSM 1495
  7v1m-assembly2_G  TM=6.306E-01  e=3.089E-01  Homo sapiens